Protein AF-A0A956L9N3-F1 (afdb_monomer_lite)

pLDDT: mean 81.15, std 12.37, range [52.88, 95.0]

Sequence (64 aa):
ADPADSRWRMLDRYATRIVRYESDKIWTQALGHRTPFGELGSFPDSQQDQPQVEEGLLDDLLGD

Structure (mmCIF, N/CA/C/O backbone):
data_AF-A0A956L9N3-F1
#
_entry.id   AF-A0A956L9N3-F1
#
loop_
_atom_site.group_PDB
_atom_site.id
_atom_site.type_symbol
_atom_site.label_atom_id
_atom_site.label_alt_id
_atom_site.label_comp_id
_atom_site.label_asym_id
_atom_site.label_entity_id
_atom_site.label_seq_id
_atom_site.pdbx_PDB_ins_code
_atom_site.Cartn_x
_atom_site.Cartn_y
_atom_site.Cartn_z
_atom_site.occupancy
_atom_site.B_iso_or_equiv
_atom_site.auth_seq_id
_atom_site.auth_comp_id
_atom_site.auth_asym_id
_atom_site.auth_atom_id
_atom_site.pdbx_PDB_model_num
ATOM 1 N N . ALA A 1 1 ? -2.487 -8.803 -18.083 1.00 55.44 1 ALA A N 1
ATOM 2 C CA . ALA A 1 1 ? -1.330 -8.087 -17.520 1.00 55.44 1 ALA A CA 1
ATOM 3 C C . ALA A 1 1 ? -0.094 -8.594 -18.236 1.00 55.44 1 ALA A C 1
ATOM 5 O O . ALA A 1 1 ? 0.066 -9.810 -18.313 1.00 55.44 1 ALA A O 1
ATOM 6 N N . ASP A 1 2 ? 0.711 -7.699 -18.805 1.00 66.31 2 ASP A N 1
ATOM 7 C CA . ASP A 1 2 ? 1.976 -8.094 -19.423 1.00 66.31 2 ASP A CA 1
ATOM 8 C C . ASP A 1 2 ? 2.935 -8.658 -18.366 1.00 66.31 2 ASP A C 1
ATOM 10 O O . ASP A 1 2 ? 2.901 -8.227 -17.206 1.00 66.31 2 ASP A O 1
ATOM 14 N N . PRO A 1 3 ? 3.770 -9.645 -18.725 1.00 72.88 3 PRO A N 1
ATOM 15 C CA . PRO A 1 3 ? 4.751 -10.188 -17.801 1.00 72.88 3 PRO A CA 1
ATOM 16 C C . PRO A 1 3 ? 5.758 -9.102 -17.404 1.00 72.88 3 PRO A C 1
ATOM 18 O O . PRO A 1 3 ? 6.205 -8.318 -18.239 1.00 72.88 3 PRO A O 1
ATOM 21 N N . ALA A 1 4 ? 6.137 -9.081 -16.125 1.00 77.31 4 ALA A N 1
ATOM 22 C CA . ALA A 1 4 ? 7.121 -8.136 -15.607 1.00 77.31 4 ALA A CA 1
ATOM 23 C C . ALA A 1 4 ? 8.438 -8.216 -16.402 1.00 77.31 4 ALA A C 1
ATOM 25 O O . ALA A 1 4 ? 8.998 -9.302 -16.596 1.00 77.31 4 ALA A O 1
ATOM 26 N N . ASP A 1 5 ? 8.944 -7.066 -16.854 1.00 88.19 5 ASP A N 1
ATOM 27 C CA . ASP A 1 5 ? 10.183 -6.996 -17.627 1.00 88.19 5 ASP A CA 1
ATOM 28 C C . ASP A 1 5 ? 11.368 -7.452 -16.761 1.00 88.19 5 ASP A C 1
ATOM 30 O O . ASP A 1 5 ? 11.656 -6.933 -15.679 1.00 88.19 5 ASP A O 1
ATOM 34 N N . SER A 1 6 ? 12.084 -8.454 -17.271 1.00 86.69 6 SER A N 1
ATOM 35 C CA . SER A 1 6 ? 13.184 -9.125 -16.580 1.00 86.69 6 SER A CA 1
ATOM 36 C C . SER A 1 6 ? 14.302 -8.190 -16.093 1.00 86.69 6 SER A C 1
ATOM 38 O O . SER A 1 6 ? 14.998 -8.549 -15.131 1.00 86.69 6 SER A O 1
ATOM 40 N N . ARG A 1 7 ? 14.460 -7.016 -16.722 1.00 91.56 7 ARG A N 1
ATOM 41 C CA . ARG A 1 7 ? 15.447 -5.984 -16.368 1.00 91.56 7 ARG A CA 1
ATOM 42 C C . ARG A 1 7 ? 15.111 -5.276 -15.058 1.00 91.56 7 ARG A C 1
ATOM 44 O O . ARG A 1 7 ? 16.021 -4.870 -14.341 1.00 91.56 7 ARG A O 1
ATOM 51 N N . TRP A 1 8 ? 13.829 -5.184 -14.711 1.00 92.31 8 TRP A N 1
ATOM 52 C CA . TRP A 1 8 ? 13.345 -4.426 -13.552 1.00 92.31 8 TRP A CA 1
ATOM 53 C C . TRP A 1 8 ? 12.979 -5.307 -12.354 1.00 92.31 8 TRP A C 1
ATOM 55 O O . TRP A 1 8 ? 12.558 -4.801 -11.321 1.00 92.31 8 TRP A O 1
ATOM 65 N N . ARG A 1 9 ? 13.248 -6.619 -12.414 1.00 90.19 9 ARG A N 1
ATOM 66 C CA . ARG A 1 9 ? 12.898 -7.583 -11.348 1.00 90.19 9 ARG A CA 1
ATOM 67 C C . ARG A 1 9 ? 13.374 -7.192 -9.949 1.00 90.19 9 ARG A C 1
ATOM 69 O O . ARG A 1 9 ? 12.710 -7.510 -8.965 1.00 90.19 9 ARG A O 1
ATOM 76 N N . MET A 1 10 ? 14.543 -6.560 -9.837 1.00 91.56 10 MET A N 1
ATOM 77 C CA . MET A 1 10 ? 15.042 -6.083 -8.544 1.00 91.56 10 MET A CA 1
ATOM 78 C C . MET A 1 10 ? 14.197 -4.921 -8.019 1.00 91.56 10 MET A C 1
ATOM 80 O O . MET A 1 10 ? 13.825 -4.925 -6.845 1.00 91.56 10 MET A O 1
ATOM 84 N N . LEU A 1 11 ? 13.874 -3.966 -8.893 1.00 94.56 11 LEU A N 1
ATOM 85 C CA . LEU A 1 11 ? 13.032 -2.824 -8.567 1.00 94.56 11 LEU A CA 1
ATOM 86 C C . LEU A 1 11 ? 11.629 -3.289 -8.167 1.00 94.56 11 LEU A C 1
ATOM 88 O O . LEU A 1 11 ? 11.147 -2.884 -7.116 1.00 94.56 11 LEU A O 1
ATOM 92 N N . ASP A 1 12 ? 11.038 -4.222 -8.912 1.00 92.00 12 ASP A N 1
ATOM 93 C CA . ASP A 1 12 ? 9.713 -4.773 -8.605 1.00 92.00 12 ASP A CA 1
ATOM 94 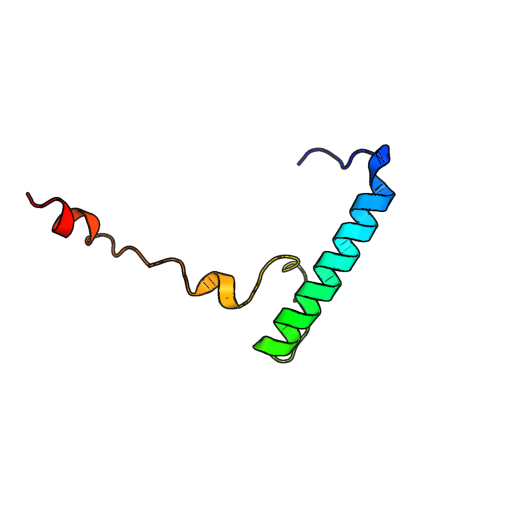C C . ASP A 1 12 ? 9.678 -5.461 -7.237 1.00 92.00 12 ASP A C 1
ATOM 96 O O . ASP A 1 12 ? 8.755 -5.260 -6.443 1.00 92.00 12 ASP A O 1
ATOM 100 N N . ARG A 1 13 ? 10.708 -6.254 -6.913 1.00 92.56 13 ARG A N 1
ATOM 101 C CA . ARG A 1 13 ? 10.824 -6.902 -5.595 1.00 92.56 13 ARG A CA 1
ATOM 102 C C . ARG A 1 13 ? 10.962 -5.885 -4.471 1.00 92.56 13 ARG A C 1
ATOM 104 O O . ARG A 1 13 ? 10.369 -6.072 -3.407 1.00 92.56 13 ARG A O 1
ATOM 111 N N . TYR A 1 14 ? 11.748 -4.839 -4.696 1.00 95.00 14 TYR A N 1
ATOM 112 C CA . TYR A 1 14 ? 11.943 -3.775 -3.721 1.00 95.00 14 TYR A CA 1
ATOM 113 C C . TYR A 1 14 ? 10.653 -2.977 -3.503 1.00 95.00 14 TYR A C 1
ATOM 115 O O . TYR A 1 14 ? 10.208 -2.848 -2.362 1.00 95.00 14 TYR A O 1
ATOM 123 N N . ALA A 1 15 ? 9.995 -2.556 -4.585 1.00 92.38 15 ALA A N 1
ATOM 124 C CA . ALA A 1 15 ? 8.707 -1.872 -4.556 1.00 9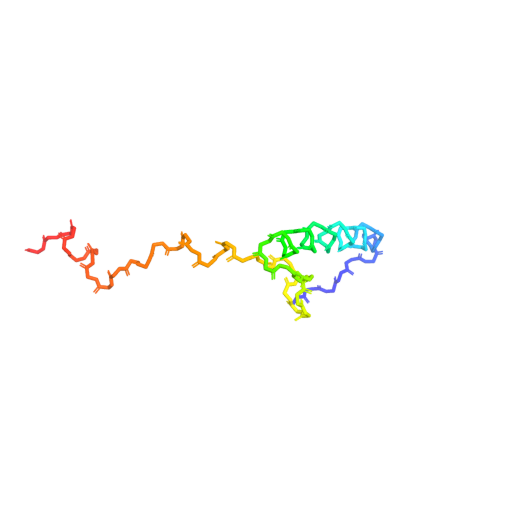2.38 15 ALA A CA 1
ATOM 125 C C . ALA A 1 15 ? 7.646 -2.712 -3.833 1.00 92.38 15 ALA A C 1
ATOM 127 O O . ALA A 1 15 ? 7.024 -2.236 -2.887 1.00 92.38 15 ALA A O 1
ATOM 128 N N . THR A 1 16 ? 7.528 -4.001 -4.172 1.00 91.44 16 THR A N 1
ATOM 129 C CA . THR A 1 16 ? 6.614 -4.935 -3.490 1.00 91.44 16 THR A CA 1
ATOM 130 C C . THR A 1 16 ? 6.880 -4.994 -1.984 1.00 91.44 16 THR A C 1
ATOM 132 O O . THR A 1 16 ? 5.951 -5.110 -1.182 1.00 91.44 16 THR A O 1
ATOM 135 N N . ARG A 1 17 ? 8.151 -4.932 -1.568 1.00 93.44 17 ARG A N 1
ATOM 136 C CA . ARG A 1 17 ? 8.514 -4.978 -0.149 1.00 93.44 17 ARG A CA 1
ATOM 137 C C . ARG A 1 17 ? 8.161 -3.688 0.584 1.00 93.44 17 ARG A C 1
ATOM 139 O O . ARG A 1 17 ? 7.655 -3.787 1.699 1.00 93.44 17 ARG A O 1
ATOM 146 N N . ILE A 1 18 ? 8.389 -2.529 -0.031 1.00 94.31 18 ILE A N 1
ATOM 147 C CA . ILE A 1 18 ? 7.981 -1.239 0.540 1.00 94.31 18 ILE A CA 1
ATOM 148 C C . ILE A 1 18 ? 6.461 -1.181 0.664 1.00 94.31 18 ILE A C 1
ATOM 150 O O . ILE A 1 18 ? 5.957 -0.932 1.754 1.00 94.31 18 ILE A O 1
ATOM 154 N N . VAL A 1 19 ? 5.735 -1.482 -0.416 1.00 91.38 19 VAL A N 1
ATOM 155 C CA . VAL A 1 19 ? 4.265 -1.436 -0.424 1.00 91.38 19 VAL A CA 1
ATOM 156 C C . VAL A 1 19 ? 3.692 -2.340 0.662 1.00 91.38 19 VAL A C 1
ATOM 158 O O . VAL A 1 19 ? 2.807 -1.920 1.400 1.00 91.38 19 VAL A O 1
ATOM 161 N N . ARG A 1 20 ? 4.236 -3.552 0.833 1.00 92.38 20 ARG A N 1
ATOM 162 C CA . ARG A 1 20 ? 3.807 -4.457 1.909 1.00 92.38 20 ARG A CA 1
ATOM 163 C C . ARG A 1 20 ? 4.089 -3.895 3.296 1.00 92.38 20 ARG A C 1
ATOM 165 O O . ARG A 1 20 ? 3.242 -4.014 4.170 1.00 92.38 20 ARG A O 1
ATOM 172 N N . TYR A 1 21 ? 5.265 -3.311 3.503 1.00 93.12 21 TYR A N 1
ATOM 173 C CA . TYR A 1 21 ? 5.633 -2.737 4.793 1.00 93.12 21 TYR A CA 1
ATOM 174 C C . TYR A 1 21 ? 4.718 -1.571 5.184 1.00 93.12 21 TYR A C 1
ATOM 176 O O . TYR A 1 21 ? 4.226 -1.532 6.310 1.00 93.12 21 TYR A O 1
ATOM 184 N N . GLU A 1 22 ? 4.448 -0.662 4.249 1.00 92.44 22 GLU A N 1
ATOM 185 C CA . GLU A 1 22 ? 3.556 0.470 4.505 1.00 92.44 22 GLU A CA 1
ATOM 186 C C . GLU A 1 22 ? 2.096 0.026 4.654 1.00 92.44 22 GLU A C 1
ATOM 188 O O . GLU A 1 22 ? 1.417 0.486 5.570 1.00 92.44 22 GLU A O 1
ATOM 193 N N . SER A 1 23 ? 1.635 -0.940 3.851 1.00 90.12 23 SER A N 1
ATOM 194 C CA . SER A 1 23 ? 0.294 -1.524 4.013 1.00 90.12 23 SER A CA 1
ATOM 195 C C . SER A 1 23 ? 0.136 -2.157 5.395 1.00 90.12 23 SER A C 1
ATOM 197 O O . SER A 1 23 ? -0.820 -1.853 6.103 1.00 90.12 23 SER A O 1
ATOM 199 N N . ASP A 1 24 ? 1.116 -2.950 5.840 1.00 91.75 24 ASP A N 1
ATOM 200 C CA . ASP A 1 24 ? 1.063 -3.587 7.157 1.00 91.75 24 ASP A CA 1
ATOM 201 C C . ASP A 1 24 ? 0.967 -2.551 8.279 1.00 91.75 24 ASP A C 1
ATOM 203 O O . ASP A 1 24 ? 0.228 -2.773 9.239 1.00 91.75 24 ASP A O 1
ATOM 207 N N . LYS A 1 25 ? 1.674 -1.420 8.164 1.00 91.88 25 LYS A N 1
ATOM 208 C CA . LYS A 1 25 ? 1.581 -0.320 9.133 1.00 91.88 25 LYS A CA 1
ATOM 209 C C . LYS A 1 25 ? 0.180 0.282 9.167 1.00 91.88 25 LYS A C 1
ATOM 211 O O . LYS A 1 25 ? -0.377 0.393 10.254 1.00 91.88 25 LYS A O 1
ATOM 216 N N . ILE A 1 26 ? -0.381 0.620 8.007 1.00 91.44 26 ILE A N 1
ATOM 217 C CA . ILE A 1 26 ? -1.711 1.238 7.891 1.00 91.44 26 ILE A CA 1
ATOM 218 C C . ILE A 1 26 ? -2.786 0.308 8.463 1.00 91.44 26 ILE A C 1
ATOM 220 O O . ILE A 1 26 ? -3.557 0.708 9.331 1.00 91.44 26 ILE A O 1
ATOM 224 N N . TRP A 1 27 ? -2.789 -0.958 8.046 1.00 90.44 27 TRP A N 1
ATOM 225 C CA . TRP A 1 27 ? -3.745 -1.957 8.526 1.00 90.44 27 TRP A CA 1
ATOM 226 C C . TRP A 1 27 ? -3.611 -2.211 10.029 1.00 90.44 27 TRP A C 1
ATOM 228 O O . TRP A 1 27 ? -4.613 -2.259 10.742 1.00 90.44 27 TRP A O 1
ATOM 238 N N . THR A 1 28 ? -2.377 -2.303 10.534 1.00 91.81 28 THR A N 1
ATOM 239 C CA . THR A 1 28 ? -2.151 -2.533 11.968 1.00 91.81 28 THR A CA 1
ATOM 240 C C . THR A 1 28 ? -2.623 -1.340 12.793 1.00 91.81 28 THR A C 1
ATOM 242 O O . THR A 1 28 ? -3.199 -1.534 13.860 1.00 91.81 28 THR A O 1
ATOM 245 N N . GLN A 1 29 ? -2.406 -0.115 12.311 1.00 89.06 29 GLN A N 1
ATOM 246 C CA . GLN A 1 29 ? -2.853 1.102 12.989 1.00 89.06 29 GLN A CA 1
ATOM 247 C C . GLN A 1 29 ? -4.377 1.247 12.983 1.00 89.06 29 GLN A C 1
ATOM 249 O O . GLN A 1 29 ? -4.943 1.629 14.003 1.00 89.06 29 GLN A O 1
ATOM 254 N N . ALA A 1 30 ? -5.034 0.930 11.867 1.00 87.50 30 ALA A N 1
ATOM 255 C CA . ALA A 1 30 ? -6.475 1.108 11.713 1.00 87.50 30 ALA A CA 1
ATOM 256 C C . ALA A 1 30 ? -7.303 -0.016 12.360 1.00 87.50 30 ALA A C 1
ATOM 258 O O . ALA A 1 30 ? -8.320 0.248 12.994 1.00 87.50 30 ALA A O 1
ATOM 259 N N . LEU A 1 31 ? -6.882 -1.275 12.194 1.00 87.62 31 LEU A N 1
ATOM 260 C CA . LEU A 1 31 ? -7.700 -2.461 12.492 1.00 87.62 31 LEU A CA 1
ATOM 261 C C . LEU A 1 31 ? -7.032 -3.435 13.475 1.00 87.62 31 LEU A C 1
ATOM 263 O O . LEU A 1 31 ? -7.627 -4.443 13.855 1.00 87.62 31 LEU A O 1
ATOM 267 N N . GLY A 1 32 ? -5.793 -3.163 13.895 1.00 88.38 32 GLY A N 1
ATOM 268 C CA . GLY A 1 32 ? -5.063 -4.003 14.850 1.00 88.38 32 GLY A CA 1
ATOM 269 C C . GLY A 1 32 ? -4.493 -5.299 14.263 1.00 88.38 32 GLY A C 1
ATOM 270 O O . GLY A 1 32 ? -3.947 -6.114 15.007 1.00 88.38 32 GLY A O 1
ATOM 271 N N . HIS A 1 33 ? -4.575 -5.499 12.944 1.00 88.25 33 HIS A N 1
ATOM 272 C CA . HIS A 1 33 ? -3.989 -6.646 12.246 1.00 88.25 33 HIS A CA 1
ATOM 273 C C . HIS A 1 33 ? -3.230 -6.219 10.984 1.00 88.25 33 HIS A C 1
ATOM 275 O O . HIS A 1 33 ? -3.417 -5.125 10.472 1.00 88.25 33 HIS A O 1
ATOM 281 N N . ARG A 1 34 ? -2.357 -7.089 10.462 1.00 89.31 34 ARG A N 1
ATOM 282 C CA . ARG A 1 34 ? -1.596 -6.822 9.225 1.00 89.31 34 ARG A CA 1
ATOM 283 C C . ARG A 1 34 ? -2.477 -6.868 7.975 1.00 89.31 34 ARG A C 1
ATOM 285 O O . ARG A 1 34 ? -3.606 -7.356 8.040 1.00 89.31 34 ARG A O 1
ATOM 292 N N . THR A 1 35 ? -1.922 -6.430 6.841 1.00 88.94 35 THR A N 1
ATOM 293 C CA . THR A 1 35 ? -2.577 -6.488 5.526 1.00 88.94 35 THR A CA 1
ATOM 294 C C . THR A 1 35 ? -3.082 -7.909 5.245 1.00 88.94 35 THR A C 1
ATOM 296 O O . THR A 1 35 ? -2.275 -8.848 5.269 1.00 88.94 35 THR A O 1
ATOM 299 N N . PRO A 1 36 ? -4.385 -8.102 4.983 1.00 88.50 36 PRO A N 1
ATOM 300 C CA . PRO A 1 36 ? -4.925 -9.396 4.592 1.00 88.50 36 PRO A CA 1
ATOM 301 C C . PRO A 1 36 ? -4.302 -9.922 3.294 1.00 88.50 36 PRO A C 1
ATOM 303 O O . PRO A 1 36 ? -3.771 -9.178 2.466 1.00 88.50 36 PRO A O 1
ATOM 306 N N . PHE A 1 37 ? -4.366 -11.239 3.099 1.00 86.12 37 PHE A N 1
ATOM 307 C CA . PHE A 1 37 ? -3.886 -11.848 1.863 1.00 86.12 37 PHE A CA 1
ATOM 308 C C . PHE A 1 37 ? -4.722 -11.364 0.671 1.00 86.12 37 PHE A C 1
ATOM 310 O O . PHE A 1 37 ? -5.944 -11.427 0.715 1.00 86.12 37 PHE A O 1
ATOM 317 N N . GLY A 1 38 ? -4.058 -10.913 -0.395 1.00 84.12 38 GLY A N 1
ATOM 318 C CA . GLY A 1 38 ? -4.721 -10.381 -1.591 1.00 84.12 38 GLY A CA 1
ATOM 319 C C . GLY A 1 38 ? -5.028 -8.881 -1.539 1.00 84.12 38 GLY A C 1
ATOM 320 O O . GLY A 1 38 ? -5.226 -8.291 -2.591 1.00 84.12 38 GLY A O 1
ATOM 321 N N . GLU A 1 39 ? -4.941 -8.247 -0.368 1.00 83.62 39 GLU A N 1
ATOM 322 C CA . GLU A 1 39 ? -5.277 -6.826 -0.161 1.00 83.62 39 GLU A CA 1
ATOM 323 C C . GLU A 1 39 ? -4.046 -5.903 -0.208 1.00 83.62 39 GLU A C 1
ATOM 325 O O . GLU A 1 39 ? -4.007 -4.830 0.394 1.00 83.62 39 GLU A O 1
ATOM 330 N N . LEU A 1 40 ? -2.980 -6.329 -0.891 1.00 84.50 40 LEU A N 1
ATOM 331 C CA . LEU A 1 40 ? -1.752 -5.544 -0.990 1.00 84.50 40 LEU A CA 1
ATOM 332 C C . LEU A 1 40 ? -1.992 -4.295 -1.852 1.00 84.50 40 LEU A C 1
ATOM 334 O O . LEU A 1 40 ? -2.117 -4.406 -3.068 1.00 84.50 40 LEU A O 1
ATOM 338 N N . GLY A 1 41 ? -1.986 -3.117 -1.224 1.00 75.25 41 GLY A N 1
ATOM 339 C CA . GLY A 1 4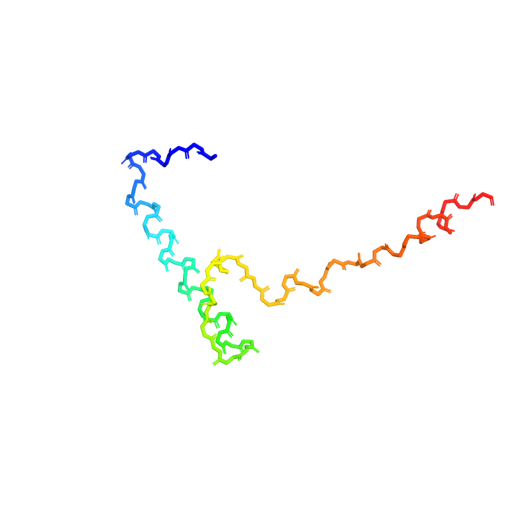1 ? -2.318 -1.848 -1.882 1.00 75.25 41 GLY A CA 1
ATOM 340 C C . GLY A 1 41 ? -3.782 -1.419 -1.727 1.00 75.25 41 GLY A C 1
ATOM 341 O O . GLY A 1 41 ? -4.131 -0.340 -2.201 1.00 75.25 41 GLY A O 1
ATOM 342 N N . SER A 1 42 ? -4.611 -2.214 -1.042 1.00 80.69 42 SER A N 1
ATOM 343 C CA . SER A 1 42 ? -5.933 -1.812 -0.549 1.00 80.69 42 SER A CA 1
ATOM 344 C C . SER A 1 42 ? -5.797 -1.232 0.859 1.00 80.69 42 SER A C 1
ATOM 346 O O . SER A 1 42 ? -5.015 -1.748 1.665 1.00 80.69 42 SER A O 1
ATOM 348 N N . PHE A 1 43 ? -6.563 -0.189 1.192 1.00 83.69 43 PHE A N 1
ATOM 349 C CA . PHE A 1 43 ? -6.497 0.453 2.507 1.00 83.69 43 PHE A CA 1
ATOM 350 C C . PHE A 1 43 ? -7.887 0.594 3.145 1.00 83.69 43 PHE A C 1
ATOM 352 O O . PHE A 1 43 ? -8.869 0.759 2.423 1.00 83.69 43 PHE A O 1
ATOM 359 N N . PRO A 1 44 ? -7.987 0.546 4.487 1.00 76.38 44 PRO A N 1
ATOM 360 C CA . PRO A 1 44 ? -9.273 0.615 5.188 1.00 76.38 44 PRO A CA 1
ATOM 361 C C . PRO A 1 44 ? -10.073 1.904 4.928 1.00 76.38 44 PRO A C 1
ATOM 363 O O . PRO A 1 44 ? -11.295 1.846 4.844 1.00 76.38 44 PRO A O 1
ATOM 366 N N . ASP A 1 45 ? -9.398 3.045 4.739 1.00 71.94 45 ASP A N 1
ATOM 367 C CA . ASP A 1 45 ? -10.041 4.339 4.440 1.00 71.94 45 ASP A CA 1
ATOM 368 C C . ASP A 1 45 ? -10.442 4.510 2.968 1.00 71.94 45 ASP A C 1
ATOM 370 O O . ASP A 1 45 ? -11.220 5.401 2.636 1.00 71.94 45 ASP A O 1
ATOM 374 N N . SER A 1 46 ? -9.984 3.638 2.063 1.00 61.44 46 SER A N 1
ATOM 375 C CA . SER A 1 46 ? -10.322 3.724 0.633 1.00 61.44 46 SER A CA 1
ATOM 376 C C . SER A 1 46 ? -11.821 3.573 0.348 1.00 61.44 46 SER A C 1
ATOM 378 O O . SER A 1 46 ? -12.257 3.805 -0.778 1.00 61.44 46 SER A O 1
ATOM 380 N N . GLN A 1 47 ? -12.598 3.139 1.342 1.00 56.22 47 GLN A N 1
ATOM 381 C CA . GLN A 1 47 ? -14.014 2.822 1.212 1.00 56.22 47 GLN A CA 1
ATOM 382 C C . GLN A 1 47 ? -14.941 3.934 1.732 1.00 56.22 47 GLN A C 1
ATOM 384 O O . GLN A 1 47 ? -16.150 3.821 1.547 1.00 56.22 47 GLN A O 1
ATOM 389 N N . GLN A 1 48 ? -14.410 4.996 2.357 1.00 54.78 48 GLN A N 1
ATOM 390 C CA . GLN A 1 48 ? -15.231 6.027 3.015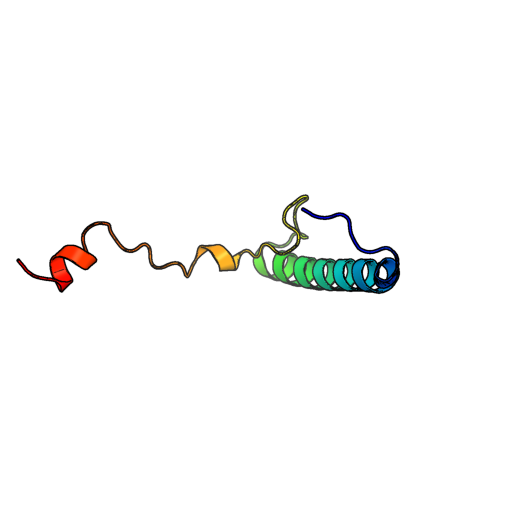 1.00 54.78 48 GLN A CA 1
ATOM 391 C C . GLN A 1 48 ? -15.415 7.336 2.227 1.00 54.78 48 GLN A C 1
ATOM 393 O O . GLN A 1 48 ? -16.354 8.062 2.527 1.00 54.78 48 GLN A O 1
ATOM 398 N N . ASP A 1 49 ? -14.636 7.597 1.170 1.00 52.88 49 ASP A N 1
ATOM 399 C CA . ASP A 1 49 ? -14.684 8.884 0.443 1.00 52.88 49 ASP A CA 1
ATOM 400 C C . ASP A 1 49 ? -15.105 8.778 -1.033 1.00 52.88 49 ASP A C 1
ATOM 402 O O . ASP A 1 49 ? -14.846 9.677 -1.834 1.00 52.88 49 ASP A O 1
ATOM 406 N N . GLN A 1 50 ? -15.786 7.701 -1.431 1.00 54.88 50 GLN A N 1
ATOM 407 C CA . GLN A 1 50 ? -16.638 7.818 -2.612 1.00 54.88 50 GLN A CA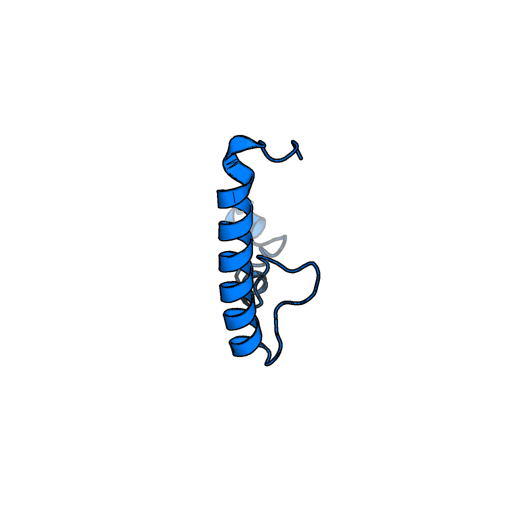 1
ATOM 408 C C . GLN A 1 50 ? -17.954 8.414 -2.125 1.00 54.88 50 GLN A C 1
ATOM 410 O O . GLN A 1 50 ? -18.682 7.702 -1.428 1.00 54.88 50 GLN A O 1
ATOM 415 N N . PRO A 1 51 ? -18.276 9.691 -2.431 1.00 59.03 51 PRO A N 1
ATOM 416 C CA . PRO A 1 51 ? -19.637 10.150 -2.230 1.00 59.03 51 PRO A CA 1
ATOM 417 C C . PRO A 1 51 ? -20.509 9.151 -2.980 1.00 59.03 51 PRO A C 1
ATOM 419 O O . PRO A 1 51 ? -20.356 8.982 -4.192 1.00 59.03 51 PRO A O 1
ATOM 422 N N . GLN A 1 52 ? -21.352 8.420 -2.250 1.00 60.88 52 GLN A N 1
ATOM 423 C CA . GLN A 1 52 ? -22.430 7.680 -2.877 1.00 60.88 52 GLN A CA 1
ATOM 424 C C . GLN A 1 52 ? -23.289 8.762 -3.511 1.00 60.88 52 GLN A C 1
ATOM 426 O O . GLN A 1 52 ? -24.052 9.436 -2.824 1.00 60.88 52 GLN A O 1
ATOM 431 N N . VAL A 1 53 ? -23.038 9.039 -4.789 1.00 63.56 53 VAL A N 1
ATOM 432 C CA . VAL A 1 53 ? -23.883 9.925 -5.569 1.00 63.56 53 VAL A CA 1
ATOM 433 C C . VAL A 1 53 ? -25.210 9.194 -5.599 1.00 63.56 53 VAL A C 1
ATOM 435 O O . VAL A 1 53 ? -25.339 8.192 -6.299 1.00 63.56 53 VAL A O 1
ATOM 438 N N . GLU A 1 54 ? -26.143 9.617 -4.745 1.00 70.25 54 GLU A N 1
ATOM 439 C CA . GLU A 1 54 ? -27.507 9.111 -4.773 1.00 70.25 54 GLU A CA 1
ATOM 440 C C . GLU A 1 54 ? -27.987 9.231 -6.219 1.00 70.25 54 GLU A C 1
ATOM 442 O O . GLU A 1 54 ? -27.888 10.306 -6.821 1.00 70.25 54 GLU A O 1
ATOM 447 N N . GLU A 1 55 ? -28.421 8.108 -6.798 1.00 67.62 55 GLU A N 1
ATOM 448 C CA . GLU A 1 55 ? -29.030 8.042 -8.127 1.00 67.62 55 GLU A CA 1
ATOM 449 C C . GLU A 1 55 ? -30.307 8.901 -8.103 1.00 67.62 55 GLU A C 1
ATOM 451 O O . GLU A 1 55 ? -31.395 8.426 -7.799 1.00 67.62 55 GLU A O 1
ATOM 456 N N . GLY A 1 56 ? -30.145 10.208 -8.303 1.00 71.62 56 GLY A N 1
ATOM 457 C CA . GLY A 1 56 ? -31.185 11.222 -8.112 1.00 71.62 56 GLY A CA 1
ATOM 458 C C . GLY A 1 56 ? -30.626 12.612 -7.797 1.00 71.62 56 GLY A C 1
ATOM 459 O O . GLY A 1 56 ? -31.214 13.607 -8.201 1.00 71.62 56 GLY A O 1
ATOM 460 N N . LEU A 1 57 ? -29.439 12.710 -7.185 1.00 77.94 57 LEU A N 1
ATOM 461 C CA . LEU A 1 57 ? -28.797 13.999 -6.885 1.00 77.94 57 LEU A CA 1
ATOM 462 C C . LEU A 1 57 ? -28.445 14.785 -8.160 1.00 77.94 57 LEU A C 1
ATOM 464 O O . LEU A 1 57 ? -28.516 16.009 -8.188 1.00 77.94 57 LEU A O 1
ATOM 468 N N . LEU A 1 58 ? -28.053 14.074 -9.222 1.00 78.00 58 LEU A N 1
ATOM 469 C CA . LEU A 1 58 ? -27.747 14.682 -10.520 1.00 78.00 58 LEU A CA 1
ATOM 470 C C . LEU A 1 58 ? -29.005 15.165 -11.250 1.00 78.00 58 LEU A C 1
ATOM 472 O O . LEU A 1 58 ? -28.915 16.118 -12.014 1.00 78.00 58 LEU A O 1
ATOM 476 N N . ASP A 1 59 ? -30.148 14.524 -11.005 1.00 80.69 59 ASP A N 1
ATOM 477 C CA . ASP A 1 59 ? -31.443 14.893 -11.585 1.00 80.69 59 ASP A CA 1
ATOM 478 C C . ASP A 1 59 ? -31.985 16.163 -10.903 1.00 80.69 59 ASP A C 1
ATOM 480 O O . ASP A 1 59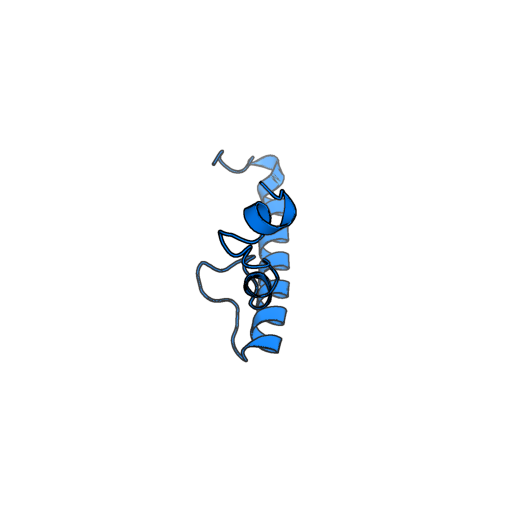 ? -32.313 17.146 -11.562 1.00 80.69 59 ASP A O 1
ATOM 484 N N . ASP A 1 60 ? -31.911 16.208 -9.568 1.00 80.94 60 ASP A N 1
ATOM 485 C CA . ASP A 1 60 ? -32.320 17.356 -8.742 1.00 80.94 60 ASP A CA 1
ATOM 486 C C . ASP A 1 60 ? -31.451 18.612 -8.991 1.00 80.94 60 ASP A C 1
ATOM 488 O O . ASP A 1 60 ? -31.925 19.746 -8.931 1.00 80.94 60 ASP A O 1
ATOM 492 N N . LEU A 1 61 ? -30.167 18.427 -9.332 1.00 79.25 61 LEU A N 1
ATOM 493 C CA . LEU A 1 61 ? -29.246 19.517 -9.693 1.00 79.25 61 LEU A CA 1
ATOM 494 C C . LEU A 1 61 ? -29.430 20.045 -11.121 1.00 79.25 61 LEU A C 1
ATOM 496 O O . LEU A 1 61 ? -29.076 21.198 -11.384 1.00 79.25 61 LEU A O 1
ATOM 500 N N . LEU A 1 62 ? -29.901 19.206 -12.046 1.00 84.19 62 LEU A N 1
ATOM 501 C CA . LEU A 1 62 ? -30.049 19.567 -13.457 1.00 84.19 62 LEU A CA 1
ATOM 502 C C . LEU A 1 62 ? -31.441 20.089 -13.810 1.00 84.19 62 LEU A C 1
ATOM 504 O O . LEU A 1 62 ? -31.554 20.679 -14.880 1.00 84.19 62 LEU A O 1
ATOM 508 N N . GLY A 1 63 ? -32.418 19.953 -12.906 1.00 71.69 63 GLY A N 1
ATOM 509 C CA . GLY A 1 63 ? -33.706 20.647 -12.921 1.00 71.69 63 GLY A CA 1
ATOM 510 C C . GLY A 1 63 ? -34.436 20.592 -14.263 1.00 71.69 63 GLY A C 1
ATOM 511 O O . GLY A 1 63 ? -34.268 21.496 -15.084 1.00 71.69 63 GLY A O 1
ATOM 512 N N . ASP A 1 64 ? -35.269 19.569 -14.454 1.00 59.19 64 ASP A N 1
ATOM 513 C CA . ASP A 1 64 ? -36.360 19.612 -15.444 1.00 59.19 64 ASP A CA 1
ATOM 514 C C . ASP A 1 64 ? -37.465 20.598 -15.008 1.00 59.19 64 ASP A C 1
ATOM 516 O O . ASP A 1 64 ? -37.850 20.579 -13.812 1.00 59.19 64 ASP A O 1
#

Foldseek 3Di:
DDPDDPVCVVVVVVVQVVQQVVQQVQCCVPPVGGQDPPCRVPHPCVPPPPPPCPPCVVVVVVDD

Radius of gyration: 18.95 Å; chains: 1; bounding box: 52×32×34 Å

Secondary structure (DSSP, 8-state):
-PPPPTTSHHHHHHHHHHHHHHHHHHHHHHHSSPPPTT-TT--GGGGT-S----TTHHHHHH--